Protein AF-A0A953ZDF3-F1 (afdb_monomer_lite)

Secondary structure (DSSP, 8-state):
-----------------S--PPPPPP----PPPHHHHHHHHHHHHHHHHTTT--S-HHHHHHHHHHHHHT-------STT--

pLDDT: mean 79.38, std 16.14, range [45.53, 95.06]

Foldseek 3Di:
DDDDDDDPPPDPPDDDPPDPDPDPPDPDPDPDDPVVVLVVVLVVVLVVVCVPDPPPSVVSVVVSVCVVVVHDDDDDDDPPRD

Structure (mmCIF, N/CA/C/O backbone):
data_AF-A0A953ZDF3-F1
#
_entry.id   AF-A0A953ZDF3-F1
#
loop_
_atom_site.group_PDB
_atom_site.id
_atom_site.type_symbol
_atom_site.label_atom_id
_atom_site.label_alt_id
_atom_site.label_comp_id
_atom_site.label_asym_id
_atom_site.label_entity_id
_atom_site.label_seq_id
_atom_site.pdbx_PDB_ins_code
_atom_site.Cartn_x
_atom_site.Cartn_y
_atom_site.Cartn_z
_atom_site.occupancy
_atom_site.B_iso_or_equiv
_atom_site.auth_seq_id
_atom_site.auth_comp_id
_atom_site.auth_asym_id
_atom_site.auth_atom_id
_atom_site.pdbx_PDB_model_num
ATOM 1 N N . MET A 1 1 ? -31.763 6.630 96.852 1.00 49.06 1 MET A N 1
ATOM 2 C CA . MET A 1 1 ? -30.540 6.611 96.026 1.00 49.06 1 MET A CA 1
ATOM 3 C C . MET A 1 1 ? -30.542 5.353 95.169 1.00 49.06 1 MET A C 1
ATOM 5 O O . MET A 1 1 ? -30.866 4.304 95.713 1.00 49.06 1 MET A O 1
ATOM 9 N N . ASN A 1 2 ? -30.157 5.520 93.897 1.00 48.66 2 ASN A N 1
ATOM 10 C CA . ASN A 1 2 ? -29.955 4.553 92.798 1.00 48.66 2 ASN A CA 1
ATOM 11 C C . ASN A 1 2 ? -31.241 3.998 92.164 1.00 48.66 2 ASN A C 1
ATOM 13 O O . ASN A 1 2 ? -31.859 3.095 92.711 1.00 48.66 2 ASN A O 1
ATOM 17 N N . GLU A 1 3 ? -31.821 4.650 91.149 1.00 49.69 3 GLU A N 1
ATOM 18 C CA . GLU A 1 3 ? -31.385 4.799 89.734 1.00 49.69 3 GLU A CA 1
ATOM 19 C C . GLU A 1 3 ? -31.373 3.463 88.977 1.00 49.69 3 GLU A C 1
ATOM 21 O O . GLU A 1 3 ? -30.451 2.663 89.105 1.00 49.69 3 GLU A O 1
ATOM 26 N N . GLY A 1 4 ? -32.437 3.230 88.202 1.00 55.75 4 GLY A N 1
ATOM 27 C CA . GLY A 1 4 ? -32.521 2.150 87.223 1.00 55.75 4 GLY A CA 1
ATOM 28 C C . GLY A 1 4 ? -31.940 2.593 85.877 1.00 55.75 4 GLY A C 1
ATOM 29 O O . GLY A 1 4 ? -32.185 3.731 85.473 1.00 55.75 4 GLY A O 1
ATOM 30 N N . PRO A 1 5 ? -31.213 1.720 85.162 1.00 65.81 5 PRO A N 1
ATOM 31 C CA . PRO A 1 5 ? -30.850 1.994 83.784 1.00 65.81 5 PRO A CA 1
ATOM 32 C C . PRO A 1 5 ? -31.212 0.813 82.883 1.00 65.81 5 PRO A C 1
ATOM 34 O O . PRO A 1 5 ? -30.504 -0.184 82.852 1.00 65.81 5 PRO A O 1
ATOM 37 N N . GLU A 1 6 ? -32.264 0.946 82.086 1.00 54.28 6 GLU A N 1
ATOM 38 C CA . GLU A 1 6 ? -32.356 0.213 80.820 1.00 54.28 6 GLU A CA 1
ATOM 39 C C . GLU A 1 6 ? -33.309 0.940 79.878 1.00 54.28 6 GLU A C 1
ATOM 41 O O . GLU A 1 6 ? -34.499 0.661 79.764 1.00 54.28 6 GLU A O 1
ATOM 46 N N . ASN A 1 7 ? -32.746 1.936 79.194 1.00 55.69 7 ASN A N 1
ATOM 47 C CA . ASN A 1 7 ? -33.295 2.429 77.942 1.00 55.69 7 ASN A CA 1
ATOM 48 C C . ASN A 1 7 ? -33.340 1.261 76.948 1.00 55.69 7 ASN A C 1
ATOM 50 O O . ASN A 1 7 ? -32.338 0.941 76.306 1.00 55.69 7 ASN A O 1
ATOM 54 N N . ALA A 1 8 ? -34.509 0.640 76.802 1.00 45.53 8 ALA A N 1
ATOM 55 C CA . ALA A 1 8 ? -34.824 -0.221 75.674 1.00 45.53 8 ALA A CA 1
ATOM 56 C C . ALA A 1 8 ? -34.946 0.649 74.411 1.00 45.53 8 ALA A C 1
ATOM 58 O O . ALA A 1 8 ? -36.034 1.061 74.003 1.00 45.53 8 ALA A O 1
ATOM 59 N N . ALA A 1 9 ? -33.799 0.958 73.803 1.00 48.44 9 ALA A N 1
ATOM 60 C CA . ALA A 1 9 ? -33.713 1.452 72.437 1.00 48.44 9 ALA A CA 1
ATOM 61 C C . ALA A 1 9 ? -34.248 0.357 71.502 1.00 48.44 9 ALA A C 1
ATOM 63 O O . ALA A 1 9 ? -33.528 -0.543 71.073 1.00 48.44 9 ALA A O 1
ATOM 64 N N . THR A 1 10 ? -35.555 0.399 71.256 1.00 51.06 10 THR A N 1
ATOM 65 C CA . THR A 1 10 ? -36.228 -0.475 70.298 1.00 51.06 10 THR A CA 1
ATOM 66 C C . THR A 1 10 ? -35.869 0.034 68.904 1.00 51.06 10 THR A C 1
ATOM 68 O O . THR A 1 10 ? -35.934 1.234 68.644 1.00 51.06 10 THR A O 1
ATOM 71 N N . GLY A 1 11 ? -35.371 -0.869 68.062 1.00 48.50 11 GLY A N 1
ATOM 72 C CA . GLY A 1 11 ? -34.639 -0.551 66.843 1.00 48.50 11 GLY A CA 1
ATOM 73 C C . GLY A 1 11 ? -35.411 0.274 65.818 1.00 48.50 11 GLY A C 1
ATOM 74 O O . GLY A 1 11 ? -36.483 -0.115 65.366 1.00 48.50 11 GLY A O 1
ATOM 75 N N . ASN A 1 12 ? -34.774 1.345 65.353 1.00 51.72 12 ASN A N 1
ATOM 76 C CA . ASN A 1 12 ? -35.036 1.889 64.028 1.00 51.72 12 ASN A CA 1
ATOM 77 C C . ASN A 1 12 ? -34.168 1.108 63.035 1.00 51.72 12 ASN A C 1
ATOM 79 O O . ASN A 1 12 ? -33.046 1.489 62.714 1.00 51.72 12 ASN A O 1
ATOM 83 N N . THR A 1 13 ? -34.671 -0.044 62.603 1.00 54.25 13 THR A N 1
ATOM 84 C CA . THR A 1 13 ? -34.163 -0.765 61.432 1.00 54.25 13 THR A CA 1
ATOM 85 C C . THR A 1 13 ? -35.248 -0.680 60.370 1.00 54.25 13 THR A C 1
ATOM 87 O O . THR A 1 13 ? -36.097 -1.559 60.277 1.00 54.25 13 THR A O 1
ATOM 90 N N . GLY A 1 14 ? -35.270 0.423 59.628 1.00 52.41 14 GLY A N 1
ATOM 91 C CA . GLY A 1 14 ? -36.254 0.647 58.576 1.00 52.41 14 GLY A CA 1
ATOM 92 C C . GLY A 1 14 ? -35.824 1.761 57.629 1.00 52.41 14 GLY A C 1
ATOM 93 O O . GLY A 1 14 ? -35.780 2.919 58.020 1.00 52.41 14 GLY A O 1
ATOM 94 N N . ASP A 1 15 ? -35.534 1.364 56.389 1.00 54.91 15 ASP A N 1
ATOM 95 C CA . ASP A 1 15 ? -35.866 2.106 55.165 1.00 54.91 15 ASP A 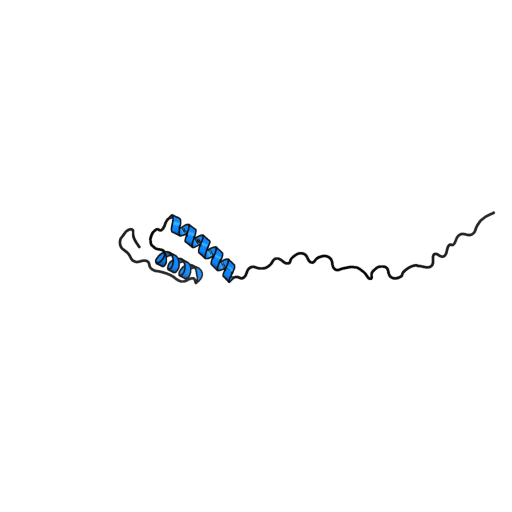CA 1
ATOM 96 C C . ASP A 1 15 ? -35.085 3.369 54.762 1.00 54.91 15 ASP A C 1
ATOM 98 O O . ASP A 1 15 ? -35.676 4.328 54.274 1.00 54.91 15 ASP A O 1
ATOM 102 N N . GLU A 1 16 ? -33.748 3.356 54.812 1.00 55.34 16 GLU A N 1
ATOM 103 C CA . GLU A 1 16 ? -32.950 4.495 54.293 1.00 55.34 16 GLU A CA 1
ATOM 104 C C . GLU A 1 16 ? -32.214 4.229 52.967 1.00 55.34 16 GLU A C 1
ATOM 106 O O . GLU A 1 16 ? -31.419 5.051 52.523 1.00 55.34 16 GLU A O 1
ATOM 111 N N . ASN A 1 17 ? -32.485 3.112 52.280 1.00 58.81 17 ASN A N 1
ATOM 112 C CA . ASN A 1 17 ? -31.720 2.717 51.084 1.00 58.81 17 ASN A CA 1
ATOM 113 C C . ASN A 1 17 ? -32.551 2.555 49.794 1.00 58.81 17 ASN A C 1
ATOM 115 O O . ASN A 1 17 ? -32.297 1.664 48.988 1.00 58.81 17 ASN A O 1
ATOM 119 N N . LEU A 1 18 ? -33.541 3.427 49.570 1.00 62.56 18 LEU A N 1
ATOM 120 C CA . LEU A 1 18 ? -34.411 3.394 48.376 1.00 62.56 18 LEU A CA 1
ATOM 121 C C . LEU A 1 18 ? -34.065 4.417 47.273 1.00 62.56 18 LEU A C 1
ATOM 123 O O . LEU A 1 18 ? -34.746 4.449 46.251 1.00 62.56 18 LEU A O 1
ATOM 127 N N . PHE A 1 19 ? -32.993 5.209 47.419 1.00 56.75 19 PHE A N 1
ATOM 128 C CA . PHE A 1 19 ? -32.609 6.241 46.434 1.00 56.75 19 PHE A CA 1
ATOM 129 C C . PHE A 1 19 ? -31.157 6.169 45.952 1.00 56.75 19 PHE A C 1
ATOM 131 O O . PHE A 1 19 ? -30.591 7.179 45.524 1.00 56.75 19 PHE A O 1
ATOM 138 N N . GLN A 1 20 ? -30.537 4.988 45.963 1.00 62.56 20 GLN A N 1
ATOM 139 C CA . GLN A 1 20 ? -29.229 4.835 45.334 1.00 62.56 20 GLN A CA 1
ATOM 140 C C . GLN A 1 20 ? -29.385 4.914 43.808 1.00 62.56 20 GLN A C 1
ATOM 142 O O . GLN A 1 20 ? -29.661 3.927 43.129 1.00 62.56 20 GLN A O 1
ATOM 147 N N . SER A 1 21 ? -29.243 6.129 43.274 1.00 73.62 21 SER A N 1
ATOM 148 C CA . SER A 1 21 ? -29.074 6.360 41.839 1.00 73.62 21 SER A CA 1
ATOM 149 C C . SER A 1 21 ? -27.878 5.530 41.362 1.00 73.62 21 SER A C 1
ATOM 151 O O . SER A 1 21 ? -26.843 5.548 42.038 1.00 73.62 21 SER A O 1
ATOM 153 N N . PRO A 1 22 ? -27.977 4.789 40.241 1.00 69.44 22 PRO A N 1
ATOM 154 C CA . PRO A 1 22 ? -26.825 4.073 39.720 1.00 69.44 22 PRO A CA 1
ATOM 155 C C . PRO A 1 22 ? -25.708 5.087 39.467 1.00 69.44 22 PRO A C 1
ATOM 157 O O . PRO A 1 22 ? -25.934 6.133 38.853 1.00 69.44 22 PRO A O 1
ATOM 160 N N . ALA A 1 23 ? -24.516 4.795 39.990 1.00 72.56 23 ALA A N 1
ATOM 161 C CA . ALA A 1 23 ? -23.323 5.583 39.719 1.00 72.56 23 ALA A CA 1
ATOM 162 C C . ALA A 1 23 ? -23.169 5.771 38.195 1.00 72.56 23 ALA A C 1
ATOM 164 O O . ALA A 1 23 ? -23.520 4.849 37.449 1.00 72.56 23 ALA A O 1
ATOM 165 N N . PRO A 1 24 ? -22.672 6.927 37.711 1.00 74.94 24 PRO A N 1
ATOM 166 C CA . PRO A 1 24 ? -22.441 7.135 36.287 1.00 74.94 24 PRO A CA 1
ATOM 167 C C . PRO A 1 24 ? -21.615 5.969 35.746 1.00 74.94 24 PRO A C 1
ATOM 169 O O . PRO A 1 24 ? -20.498 5.746 36.208 1.00 74.94 24 PRO A O 1
ATOM 172 N N . ALA A 1 25 ? -22.184 5.194 34.820 1.00 70.94 25 ALA A N 1
ATOM 173 C CA . ALA A 1 25 ? -21.455 4.120 34.169 1.00 70.94 25 ALA A CA 1
ATOM 174 C C . ALA A 1 25 ? -20.202 4.733 33.539 1.00 70.94 25 ALA A C 1
ATOM 176 O O . ALA A 1 25 ? -20.308 5.633 32.701 1.00 70.94 25 ALA A O 1
ATOM 177 N N . GLU A 1 26 ? -19.023 4.288 33.974 1.00 72.00 26 GLU A N 1
ATOM 178 C CA . GLU A 1 26 ? -17.776 4.664 33.322 1.00 72.00 26 GLU A CA 1
ATOM 179 C C . GLU A 1 26 ? -17.924 4.387 31.818 1.00 72.00 26 GLU A C 1
ATOM 181 O O . GLU A 1 26 ? -18.450 3.331 31.441 1.00 72.00 26 GLU A O 1
ATOM 186 N N . PRO A 1 27 ? -17.540 5.334 30.941 1.00 76.62 27 PRO A N 1
ATOM 187 C CA . PRO A 1 27 ? -17.717 5.173 29.510 1.00 76.62 27 PRO A CA 1
ATOM 188 C C . PRO A 1 27 ? -16.977 3.914 29.069 1.00 76.62 27 PRO A C 1
ATOM 190 O O . PRO A 1 27 ? -15.748 3.853 29.095 1.00 76.62 27 PRO A O 1
ATOM 193 N N . THR A 1 28 ? -17.738 2.894 28.678 1.00 74.81 28 THR A N 1
ATOM 194 C CA . THR A 1 28 ? -17.181 1.647 28.164 1.00 74.81 28 THR A CA 1
ATOM 195 C C . THR A 1 28 ? -16.300 2.005 26.966 1.00 74.81 28 THR A C 1
ATOM 197 O O . THR A 1 28 ? -16.786 2.711 26.072 1.00 74.81 28 THR A O 1
ATOM 200 N N . PRO A 1 29 ? -15.021 1.581 26.922 1.00 78.56 29 PRO A N 1
ATOM 201 C CA . PRO A 1 29 ? -14.142 1.904 25.808 1.00 78.56 29 PRO A CA 1
ATOM 202 C C . PRO A 1 29 ? -14.814 1.492 24.500 1.00 78.56 29 PRO A C 1
ATOM 204 O O . PRO A 1 29 ? -15.105 0.314 24.283 1.00 78.56 29 PRO A O 1
ATOM 207 N N . ARG A 1 30 ? -15.116 2.466 23.636 1.00 78.44 30 ARG A N 1
ATOM 208 C CA . ARG A 1 30 ? -15.727 2.184 22.339 1.00 78.44 30 ARG A CA 1
ATOM 209 C C . ARG A 1 30 ? -14.676 1.484 21.487 1.00 78.44 30 ARG A C 1
ATOM 211 O O . ARG A 1 30 ? -13.730 2.117 21.029 1.00 78.44 30 ARG A O 1
ATOM 218 N N . VAL A 1 31 ? -14.834 0.177 21.307 1.00 84.56 31 VAL A N 1
ATOM 219 C CA . VAL A 1 31 ? -13.984 -0.608 20.410 1.00 84.56 31 VAL A CA 1
ATOM 220 C C . VAL A 1 31 ? -14.161 -0.051 19.000 1.00 84.56 31 VAL A C 1
ATOM 222 O O . VAL A 1 31 ? -15.275 -0.028 18.475 1.00 84.56 31 VAL A O 1
ATOM 225 N N . GLU A 1 32 ? -13.077 0.451 18.406 1.00 88.44 32 GLU A N 1
ATOM 226 C CA . GLU A 1 32 ? -13.106 0.915 17.020 1.00 88.44 32 GLU A CA 1
ATOM 227 C C . GLU A 1 32 ? -13.414 -0.260 16.077 1.00 88.44 32 GLU A C 1
ATOM 229 O O . GLU A 1 32 ? -12.821 -1.337 16.241 1.00 88.44 32 GLU A O 1
ATOM 234 N N . PRO A 1 33 ? -14.286 -0.066 15.069 1.00 92.00 33 PRO A N 1
ATOM 235 C CA . PRO A 1 33 ? -14.509 -1.055 14.022 1.00 92.00 33 PRO A CA 1
ATOM 236 C C . PRO A 1 33 ? -13.192 -1.475 13.362 1.00 92.00 33 PRO A C 1
ATOM 238 O O . PRO A 1 33 ? -12.298 -0.653 13.127 1.00 92.00 33 PRO A O 1
ATOM 241 N N . ILE A 1 34 ? -13.066 -2.763 13.049 1.00 91.06 34 ILE A N 1
ATOM 242 C CA . ILE A 1 34 ? -11.835 -3.332 12.489 1.00 91.06 34 ILE A CA 1
ATOM 243 C C . ILE A 1 34 ? -11.468 -2.669 11.154 1.00 91.06 34 ILE A C 1
ATOM 245 O O . ILE A 1 34 ? -10.293 -2.412 10.896 1.00 91.06 34 ILE A O 1
ATOM 249 N N . GLU A 1 35 ? -12.464 -2.296 10.352 1.00 92.00 35 GLU A N 1
ATOM 250 C CA . GLU A 1 35 ? -12.294 -1.636 9.059 1.00 92.00 35 GLU A CA 1
ATOM 251 C C . GLU A 1 35 ? -11.621 -0.271 9.221 1.00 92.00 35 GLU A C 1
ATOM 253 O O . GLU A 1 35 ? -10.728 0.079 8.449 1.00 92.00 35 GLU A O 1
ATOM 258 N N . GLN A 1 36 ? -11.994 0.484 10.261 1.00 93.75 36 GLN A N 1
ATOM 259 C CA . GLN A 1 36 ? -11.396 1.790 10.551 1.00 93.75 36 GLN A CA 1
ATOM 260 C C . GLN A 1 36 ? -9.935 1.645 10.974 1.00 93.75 36 GLN A C 1
ATOM 262 O O . GLN A 1 36 ? -9.076 2.403 10.517 1.00 93.75 36 GLN A O 1
ATOM 267 N N . ARG A 1 37 ? -9.629 0.631 11.790 1.00 91.75 37 ARG A N 1
ATOM 268 C CA . ARG A 1 37 ? -8.252 0.334 12.207 1.00 91.75 37 ARG A CA 1
ATOM 269 C C . ARG A 1 37 ? -7.379 -0.066 11.018 1.00 91.75 37 ARG A C 1
ATOM 271 O O . ARG A 1 37 ? -6.267 0.445 10.885 1.00 91.75 37 ARG A O 1
ATOM 278 N N . ILE A 1 38 ? -7.894 -0.928 10.140 1.00 91.69 38 ILE A N 1
ATOM 279 C CA . ILE A 1 38 ? -7.215 -1.359 8.908 1.00 91.69 38 ILE A CA 1
ATOM 280 C C . ILE A 1 38 ? -6.981 -0.165 7.980 1.00 91.69 38 ILE A C 1
ATOM 282 O O . ILE A 1 38 ? -5.864 0.013 7.491 1.00 91.69 38 ILE A O 1
ATOM 286 N N . ALA A 1 39 ? -7.993 0.680 7.768 1.00 91.56 39 ALA A N 1
ATOM 287 C CA . ALA A 1 39 ? -7.873 1.869 6.929 1.00 91.56 39 ALA A CA 1
ATOM 288 C C . ALA A 1 39 ? -6.818 2.840 7.477 1.00 91.56 39 ALA A C 1
ATOM 290 O O . ALA A 1 39 ? -5.936 3.281 6.742 1.00 91.56 39 ALA A O 1
ATOM 291 N N . LYS A 1 40 ? -6.846 3.117 8.786 1.00 94.50 40 LYS A N 1
ATOM 292 C CA . LYS A 1 40 ? -5.862 3.986 9.445 1.00 94.50 40 LYS A CA 1
ATOM 293 C C . LYS A 1 40 ? -4.443 3.441 9.306 1.00 94.50 40 LYS A C 1
ATOM 295 O O . LYS A 1 40 ? -3.539 4.194 8.955 1.00 94.50 40 LYS A O 1
ATOM 300 N N . PHE A 1 41 ? -4.249 2.146 9.550 1.00 92.88 41 PHE A N 1
ATOM 301 C CA . PHE A 1 41 ? -2.944 1.504 9.400 1.00 92.88 41 PHE A CA 1
ATOM 302 C C . PHE A 1 41 ? -2.447 1.544 7.948 1.00 92.88 41 PHE A C 1
ATOM 304 O O . PHE A 1 41 ? -1.302 1.924 7.709 1.00 92.88 41 PHE A O 1
ATOM 311 N N . SER A 1 42 ? -3.323 1.238 6.985 1.00 92.38 42 SER A N 1
ATOM 312 C CA . SER A 1 42 ? -3.002 1.280 5.551 1.00 92.38 42 SER A CA 1
ATOM 313 C C . SER A 1 42 ? -2.556 2.676 5.121 1.00 92.38 42 SER A C 1
ATOM 315 O O . SER A 1 42 ? -1.510 2.809 4.496 1.00 92.38 42 SER A O 1
ATOM 317 N N . ASN A 1 43 ? -3.286 3.716 5.537 1.00 93.94 43 ASN A N 1
ATOM 318 C CA . ASN A 1 43 ? -2.956 5.105 5.213 1.00 93.94 43 ASN A CA 1
ATOM 319 C C . ASN A 1 43 ? -1.598 5.523 5.792 1.00 93.94 43 ASN A C 1
ATOM 321 O O . ASN A 1 43 ? -0.805 6.172 5.112 1.00 93.94 43 ASN A O 1
ATOM 325 N N . VAL A 1 44 ? -1.310 5.142 7.043 1.00 95.06 44 VAL A N 1
ATOM 326 C CA . VAL A 1 44 ? -0.016 5.435 7.685 1.00 95.06 44 VAL A CA 1
ATOM 327 C C . VAL A 1 44 ? 1.129 4.775 6.921 1.00 95.06 44 VAL A C 1
ATOM 329 O O . VAL A 1 44 ? 2.164 5.409 6.702 1.00 95.06 44 VAL A O 1
ATOM 332 N N . LEU A 1 45 ? 0.949 3.521 6.509 1.00 91.88 45 LEU A N 1
ATOM 333 C CA . LEU A 1 45 ? 1.979 2.777 5.798 1.00 91.88 45 LEU A CA 1
ATOM 334 C C . LEU A 1 45 ? 2.190 3.316 4.377 1.00 91.88 45 LEU A C 1
ATOM 336 O O . LEU A 1 45 ? 3.331 3.551 3.988 1.00 91.88 45 LEU A O 1
ATOM 340 N N . GLU A 1 46 ? 1.112 3.600 3.644 1.00 92.50 46 GLU A N 1
ATOM 341 C CA . GLU A 1 46 ? 1.160 4.223 2.314 1.00 92.50 46 GLU A CA 1
ATOM 342 C C . GLU A 1 46 ? 1.902 5.568 2.366 1.00 92.50 46 GLU A C 1
ATOM 344 O O . GLU A 1 46 ? 2.906 5.748 1.676 1.00 92.50 46 GLU A O 1
ATOM 349 N N . SER A 1 47 ? 1.528 6.453 3.297 1.00 92.94 47 SER A N 1
ATOM 350 C CA . SER A 1 47 ? 2.206 7.745 3.494 1.00 92.94 47 SER A CA 1
ATOM 351 C C . SER A 1 47 ? 3.682 7.616 3.886 1.00 92.94 47 SER A C 1
ATOM 353 O O . SER A 1 47 ? 4.486 8.506 3.600 1.00 92.94 47 SER A O 1
ATOM 355 N N . ALA A 1 48 ? 4.072 6.550 4.588 1.00 92.69 48 ALA A N 1
ATOM 356 C CA . ALA A 1 48 ? 5.474 6.303 4.912 1.00 92.69 48 ALA A CA 1
ATOM 357 C C . ALA A 1 48 ? 6.269 5.880 3.668 1.00 92.69 48 ALA A C 1
ATOM 359 O O . ALA A 1 48 ? 7.371 6.387 3.452 1.00 92.69 48 ALA A O 1
ATOM 360 N N . VAL A 1 49 ? 5.696 5.007 2.837 1.00 91.12 49 VAL A N 1
ATOM 361 C CA . VAL A 1 49 ? 6.318 4.518 1.598 1.00 91.12 49 VAL A CA 1
ATOM 362 C C . VAL A 1 49 ? 6.456 5.639 0.567 1.00 91.12 49 VAL A C 1
ATOM 364 O O . VAL A 1 49 ? 7.516 5.784 -0.041 1.00 91.12 49 VAL A O 1
ATOM 367 N N . GLU A 1 50 ? 5.455 6.508 0.434 1.00 91.31 50 GLU A N 1
ATOM 368 C CA . GLU A 1 50 ? 5.482 7.653 -0.490 1.00 91.31 50 GLU A CA 1
ATOM 369 C C . GLU A 1 50 ? 6.604 8.666 -0.209 1.00 91.31 50 GLU A C 1
ATOM 371 O O . GLU A 1 50 ? 6.935 9.495 -1.062 1.00 91.31 50 GLU A O 1
ATOM 376 N N . LYS A 1 51 ? 7.231 8.632 0.974 1.00 91.81 51 LYS A N 1
ATOM 377 C CA . LYS A 1 51 ? 8.405 9.472 1.269 1.00 91.81 51 LYS A CA 1
ATOM 378 C C . LYS A 1 51 ? 9.622 9.060 0.446 1.00 91.81 51 LYS A C 1
ATOM 380 O O . LYS A 1 51 ? 10.423 9.928 0.107 1.00 91.81 51 LYS A O 1
ATOM 385 N N . VAL A 1 52 ? 9.733 7.776 0.109 1.00 89.94 52 VAL A N 1
ATOM 386 C CA . VAL A 1 52 ? 10.895 7.186 -0.572 1.00 89.94 52 VAL A CA 1
ATOM 387 C C . VAL A 1 52 ? 10.567 6.691 -1.980 1.00 89.94 52 VAL A C 1
ATOM 389 O O . VAL A 1 52 ? 11.388 6.847 -2.879 1.00 89.94 52 VAL A O 1
ATOM 392 N N . VAL A 1 53 ? 9.359 6.170 -2.206 1.00 88.50 53 VAL A N 1
ATOM 393 C CA . VAL A 1 53 ? 8.878 5.742 -3.525 1.00 88.50 53 VAL A CA 1
ATOM 394 C C . VAL A 1 53 ? 8.092 6.883 -4.165 1.00 88.50 53 VAL A C 1
ATOM 396 O O . VAL A 1 53 ? 7.120 7.375 -3.594 1.00 88.50 53 VAL A O 1
ATOM 399 N N . LYS A 1 54 ? 8.502 7.318 -5.361 1.00 90.19 54 LYS A N 1
ATOM 400 C CA . LYS A 1 54 ? 7.867 8.423 -6.096 1.00 90.19 54 LYS A CA 1
ATOM 401 C C . LYS A 1 54 ? 7.288 7.937 -7.419 1.00 90.19 54 LYS A C 1
ATOM 403 O O . LYS A 1 54 ? 7.905 7.138 -8.109 1.00 90.19 54 LYS A O 1
ATOM 408 N N . GLY A 1 55 ? 6.108 8.447 -7.776 1.00 90.06 55 GLY A N 1
ATOM 409 C CA . GLY A 1 55 ? 5.480 8.201 -9.080 1.00 90.06 55 GLY A CA 1
ATOM 410 C C . GLY A 1 55 ? 4.842 6.820 -9.266 1.00 90.06 55 GLY A C 1
ATOM 411 O O . GLY A 1 55 ? 4.367 6.541 -10.358 1.00 90.06 55 GLY A O 1
ATOM 412 N N . GLN A 1 56 ? 4.789 5.982 -8.223 1.00 91.00 56 GLN A N 1
ATOM 413 C CA . GLN A 1 56 ? 4.297 4.599 -8.305 1.00 91.00 56 GLN A CA 1
ATOM 414 C C . GLN A 1 56 ? 3.129 4.282 -7.340 1.00 91.00 56 GLN A C 1
ATOM 416 O O . GLN A 1 56 ? 3.164 3.256 -6.656 1.00 91.00 56 GLN A O 1
ATOM 421 N N . PRO A 1 57 ? 2.067 5.112 -7.251 1.00 89.44 57 PRO A N 1
ATOM 422 C CA . PRO A 1 57 ? 0.986 4.888 -6.282 1.00 89.44 57 PRO A CA 1
ATOM 423 C C . PRO A 1 57 ? 0.252 3.555 -6.510 1.00 89.44 57 PRO A C 1
ATOM 425 O O . PRO A 1 57 ? -0.093 2.855 -5.562 1.00 89.44 57 PRO A O 1
ATOM 428 N N . GLY A 1 58 ? 0.071 3.146 -7.772 1.00 91.06 58 GLY A N 1
ATOM 429 C CA . GLY A 1 58 ? -0.586 1.880 -8.108 1.00 91.06 58 GLY A CA 1
ATOM 430 C C . GLY A 1 58 ? 0.205 0.644 -7.668 1.00 91.06 58 GLY A C 1
ATOM 431 O O . GLY A 1 58 ? -0.390 -0.318 -7.184 1.00 91.06 58 GLY A O 1
ATOM 432 N N . VAL A 1 59 ? 1.535 0.671 -7.795 1.00 91.50 59 VAL A N 1
ATOM 433 C CA . VAL A 1 59 ? 2.414 -0.435 -7.375 1.00 91.50 59 VAL A CA 1
ATOM 434 C C . VAL A 1 59 ? 2.433 -0.545 -5.853 1.00 91.50 59 VAL A C 1
ATOM 436 O O . VAL A 1 59 ? 2.193 -1.624 -5.310 1.00 91.50 59 VAL A O 1
ATOM 439 N N . VAL A 1 60 ? 2.619 0.584 -5.159 1.00 91.62 60 VAL A N 1
ATOM 440 C CA . VAL A 1 60 ? 2.585 0.650 -3.687 1.00 91.62 60 VAL A CA 1
ATOM 441 C C . VAL A 1 60 ? 1.267 0.090 -3.154 1.00 91.62 60 VAL A C 1
ATOM 443 O O . VAL A 1 60 ? 1.266 -0.740 -2.241 1.00 91.62 60 VAL A O 1
ATOM 446 N N . ARG A 1 61 ? 0.144 0.468 -3.774 1.00 92.25 61 ARG A N 1
ATOM 447 C CA . ARG A 1 61 ? -1.176 -0.029 -3.391 1.00 92.25 61 ARG A CA 1
ATOM 448 C C . ARG A 1 61 ? -1.311 -1.545 -3.551 1.00 92.25 61 ARG A C 1
ATOM 450 O O . ARG A 1 61 ? -1.843 -2.189 -2.649 1.00 92.25 6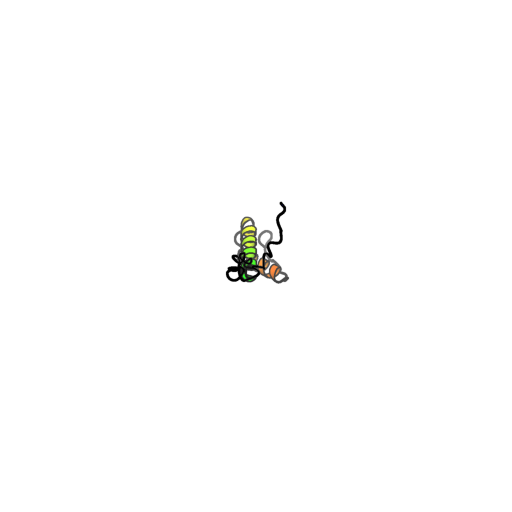1 ARG A O 1
ATOM 457 N N . HIS A 1 62 ? -0.834 -2.126 -4.652 1.00 92.56 62 HIS A N 1
ATOM 458 C CA . HIS A 1 62 ? -0.904 -3.577 -4.858 1.00 92.56 62 HIS A CA 1
ATOM 459 C C . HIS A 1 62 ? -0.042 -4.354 -3.859 1.00 92.56 62 HIS A C 1
ATOM 461 O O . HIS A 1 62 ? -0.507 -5.362 -3.331 1.00 92.56 62 HIS A O 1
ATOM 467 N N . ILE A 1 63 ? 1.158 -3.859 -3.538 1.00 91.75 63 ILE A N 1
ATOM 468 C CA . ILE A 1 63 ? 2.028 -4.455 -2.511 1.00 91.75 63 ILE A CA 1
ATOM 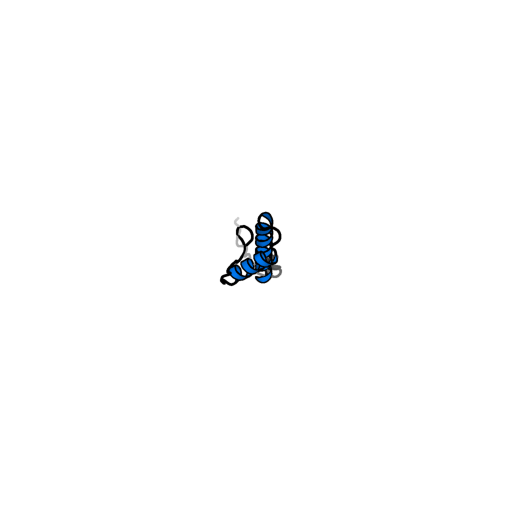469 C C . ILE A 1 63 ? 1.336 -4.438 -1.140 1.00 91.75 63 ILE A C 1
ATOM 471 O O . ILE A 1 63 ? 1.306 -5.446 -0.436 1.00 91.75 63 ILE A O 1
ATOM 475 N N . LEU A 1 64 ? 0.746 -3.302 -0.755 1.00 91.94 64 LEU A N 1
ATOM 476 C CA . LEU A 1 64 ? 0.008 -3.179 0.506 1.00 91.94 64 LEU A CA 1
ATOM 477 C C . LEU A 1 64 ? -1.146 -4.180 0.582 1.00 91.94 64 LEU A C 1
ATOM 479 O O . LEU A 1 64 ? -1.301 -4.867 1.591 1.00 91.94 64 LEU A O 1
ATOM 483 N N . VAL A 1 65 ? -1.923 -4.300 -0.497 1.00 93.06 65 VAL A N 1
ATOM 484 C CA . VAL A 1 65 ? -3.015 -5.275 -0.579 1.00 93.06 65 VAL A CA 1
ATOM 485 C C . VAL A 1 65 ? -2.476 -6.697 -0.447 1.00 93.06 65 VAL A C 1
ATOM 487 O O . VAL A 1 65 ? -3.005 -7.451 0.367 1.00 93.06 65 VAL A O 1
ATOM 490 N N . SER A 1 66 ? -1.412 -7.059 -1.173 1.00 93.94 66 SER A N 1
ATOM 491 C CA . SER A 1 66 ? -0.850 -8.410 -1.101 1.00 93.94 66 SER A CA 1
ATOM 492 C C . SER A 1 66 ? -0.343 -8.750 0.295 1.00 93.94 66 SER A C 1
ATOM 494 O O . SER A 1 66 ? -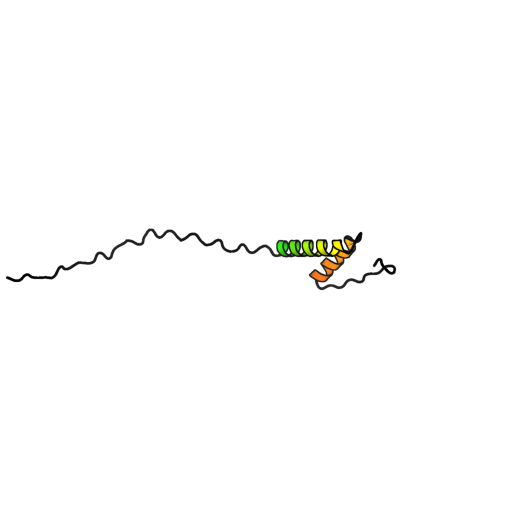0.643 -9.828 0.791 1.00 93.94 66 SER A O 1
ATOM 496 N N . LEU A 1 67 ? 0.345 -7.827 0.973 1.00 90.06 67 LEU A N 1
ATOM 497 C CA . LEU A 1 67 ? 0.829 -8.057 2.338 1.00 90.06 67 LEU A CA 1
ATOM 498 C C . LEU A 1 67 ? -0.323 -8.242 3.332 1.00 90.06 67 LEU A C 1
ATOM 500 O O . LEU A 1 67 ? -0.267 -9.130 4.179 1.00 90.06 67 LEU A O 1
ATOM 504 N N . MET A 1 68 ? -1.381 -7.440 3.208 1.00 90.19 68 MET A N 1
ATOM 505 C CA . MET A 1 68 ? -2.542 -7.501 4.102 1.00 90.19 68 MET A CA 1
ATOM 506 C C . MET A 1 68 ? -3.327 -8.810 3.971 1.00 90.19 68 MET A C 1
ATOM 508 O O . MET A 1 68 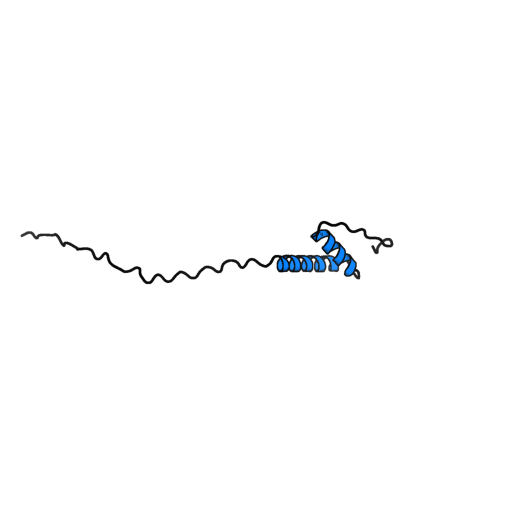? -3.873 -9.291 4.961 1.00 90.19 68 MET A O 1
ATOM 512 N N . VAL A 1 69 ? -3.377 -9.395 2.771 1.00 94.12 69 VAL A N 1
ATOM 513 C CA . VAL A 1 69 ? -4.069 -10.673 2.519 1.00 94.12 69 VAL A CA 1
ATOM 514 C C . VAL A 1 69 ? -3.139 -11.892 2.576 1.00 94.12 69 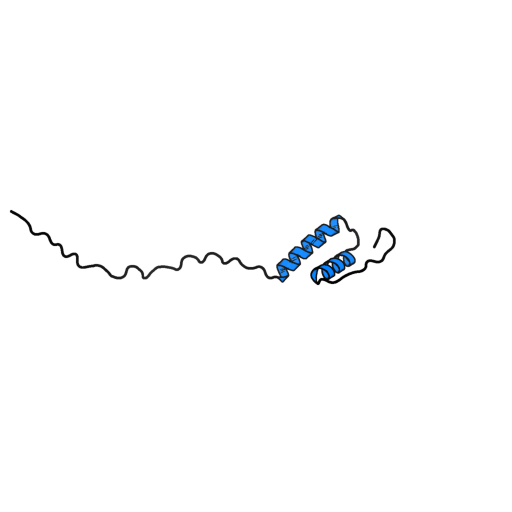VAL A C 1
ATOM 516 O O . VAL A 1 69 ? -3.607 -13.014 2.399 1.00 94.12 69 VAL A O 1
ATOM 519 N N . GLY A 1 70 ? -1.833 -11.696 2.807 1.00 93.12 70 GLY A N 1
ATOM 520 C CA . GLY A 1 70 ? -0.826 -12.768 2.806 1.00 93.12 70 GLY A CA 1
ATOM 521 C C . GLY A 1 70 ? -0.473 -13.317 1.415 1.00 93.12 70 GLY A C 1
ATOM 522 O O . GLY A 1 70 ? -0.001 -14.445 1.291 1.00 93.12 70 GLY A O 1
ATOM 523 N N . GLY A 1 71 ? -0.738 -12.547 0.361 1.00 94.00 71 GLY A N 1
ATOM 524 C CA . GLY A 1 71 ? -0.360 -12.858 -1.013 1.00 94.00 71 GLY A CA 1
ATOM 525 C C . GLY A 1 71 ? 1.085 -12.472 -1.345 1.00 94.00 71 GLY A C 1
ATOM 526 O O . GLY A 1 71 ? 1.804 -11.879 -0.544 1.00 94.00 71 GLY A O 1
ATOM 527 N N . HIS A 1 72 ? 1.486 -12.770 -2.579 1.00 94.94 72 HIS A N 1
ATOM 528 C CA . HIS A 1 72 ? 2.798 -12.421 -3.124 1.00 94.94 72 HIS A CA 1
ATOM 529 C C . HIS A 1 72 ? 2.623 -11.564 -4.377 1.00 94.94 72 HIS A C 1
ATOM 531 O O . HIS A 1 72 ? 1.643 -11.721 -5.106 1.00 94.94 72 HIS A O 1
ATOM 537 N N . VAL A 1 73 ? 3.585 -10.682 -4.637 1.00 92.31 73 VAL A N 1
ATOM 538 C CA . VAL A 1 73 ? 3.659 -9.885 -5.866 1.00 92.31 73 VAL A CA 1
ATOM 539 C C . VAL A 1 73 ? 5.052 -10.000 -6.462 1.00 92.31 73 VAL A C 1
ATOM 541 O O . VAL A 1 73 ? 6.042 -10.062 -5.734 1.00 92.31 73 VAL A O 1
ATOM 544 N N . LEU A 1 74 ? 5.114 -10.035 -7.789 1.00 92.56 74 LEU A N 1
ATOM 545 C CA . LEU A 1 74 ? 6.347 -9.941 -8.555 1.00 92.56 74 LEU A CA 1
ATOM 546 C C . LEU A 1 74 ? 6.410 -8.540 -9.165 1.00 92.56 74 LEU A C 1
ATOM 548 O O . LEU A 1 74 ? 5.430 -8.086 -9.753 1.00 92.56 74 LEU A O 1
ATOM 552 N N . LEU A 1 75 ? 7.544 -7.864 -9.002 1.00 90.00 75 LEU A N 1
ATOM 553 C CA . LEU A 1 75 ? 7.803 -6.571 -9.627 1.00 90.00 75 LEU A CA 1
ATOM 554 C C . LEU A 1 75 ? 8.756 -6.787 -10.798 1.00 90.00 75 LEU A C 1
ATOM 556 O O . LEU A 1 75 ? 9.856 -7.311 -10.618 1.00 90.00 75 LEU A O 1
ATOM 560 N N . GLU A 1 76 ? 8.324 -6.387 -11.986 1.00 90.38 76 GLU A N 1
ATOM 561 C CA . GLU A 1 76 ? 9.120 -6.449 -13.206 1.00 90.38 76 GLU A CA 1
ATOM 562 C C . GLU A 1 76 ? 9.321 -5.039 -13.751 1.00 90.38 76 GLU A C 1
ATOM 564 O O . GLU A 1 76 ? 8.391 -4.237 -13.823 1.00 90.38 76 GLU A O 1
ATOM 569 N N . GLY A 1 77 ? 10.550 -4.734 -14.151 1.00 86.25 77 GLY A N 1
ATOM 570 C CA . GLY A 1 77 ? 10.905 -3.422 -14.658 1.00 86.25 77 GLY A CA 1
ATOM 571 C C . GLY A 1 77 ? 12.373 -3.349 -15.038 1.00 86.25 77 GLY A C 1
ATOM 572 O O . GLY A 1 77 ? 13.163 -4.253 -14.760 1.00 86.25 77 GLY A O 1
ATOM 573 N N . ASN A 1 78 ? 12.744 -2.244 -15.676 1.00 87.56 78 ASN A N 1
ATOM 574 C CA . ASN A 1 78 ? 14.143 -1.962 -15.953 1.00 87.56 78 ASN A CA 1
ATOM 575 C C . ASN A 1 78 ? 14.920 -1.714 -14.646 1.00 87.56 78 ASN A C 1
ATOM 577 O O . ASN A 1 78 ? 14.333 -1.308 -13.635 1.00 87.56 78 ASN A O 1
ATOM 581 N N . PRO A 1 79 ? 16.252 -1.916 -14.654 1.00 77.06 79 PRO A N 1
ATOM 582 C CA . PRO A 1 79 ? 17.092 -1.625 -13.502 1.00 77.06 79 PRO A CA 1
ATOM 583 C C . PRO A 1 79 ? 16.848 -0.207 -12.970 1.00 77.06 79 PRO A C 1
ATOM 585 O O . PRO A 1 79 ? 17.006 0.774 -13.695 1.00 77.06 79 PRO A O 1
ATOM 588 N N . GLY A 1 80 ? 16.462 -0.116 -11.696 1.00 77.31 80 GLY A N 1
ATOM 589 C CA . GLY A 1 80 ? 16.207 1.149 -11.004 1.00 77.31 80 GLY A CA 1
ATOM 590 C C . GLY A 1 80 ? 14.763 1.665 -11.044 1.00 77.31 80 GLY A C 1
ATOM 591 O O . GLY A 1 80 ? 14.527 2.731 -10.481 1.00 77.31 80 GLY A O 1
ATOM 592 N N . THR A 1 81 ? 13.806 0.961 -11.668 1.00 75.31 81 THR A N 1
ATOM 593 C CA . THR A 1 81 ? 12.415 1.458 -11.807 1.00 75.31 81 THR A CA 1
ATOM 594 C C . THR A 1 81 ? 11.306 0.408 -11.641 1.00 75.31 81 THR A C 1
ATOM 596 O O . THR A 1 81 ? 10.173 0.695 -12.029 1.00 75.31 81 THR A O 1
ATOM 599 N N . ALA A 1 82 ? 11.617 -0.798 -11.153 1.00 61.44 82 ALA A N 1
ATOM 600 C CA . ALA A 1 82 ? 10.598 -1.802 -10.819 1.00 61.44 82 ALA A CA 1
ATOM 601 C C . ALA A 1 82 ? 9.696 -1.346 -9.656 1.00 61.44 82 ALA A C 1
ATOM 603 O O . ALA A 1 82 ? 10.183 -0.566 -8.803 1.00 61.44 82 ALA A O 1
#

Sequence (82 aa):
MNEGPENAATGNTGDENLFQSPAPAEPTPRVEPIEQRIAKFSNVLESAVEKVVKGQPGVVRHILVSLMVGGHVLLEGNPGTA

Radius of gyration: 35.52 Å; chains: 1; bounding box: 53×22×112 Å